Protein AF-A0A8J7G569-F1 (afdb_monomer)

Organism: NCBI:txid2785297

Nearest PDB structures (foldseek):
  4fzs-assembly1_A  TM=5.721E-01  e=5.286E+00  Homo sapiens

Radius of gyration: 31.36 Å; Cα contacts (8 Å, |Δi|>4): 67; chains: 1; bounding box: 58×22×100 Å

Mean predicted aligned error: 11.53 Å

Sequence (115 aa):
MMTLILFGVAFVLGLVVLTNVLPLLALAFTAFVALMSLKAFMKTDSTIAKLWWGSIVFVAVVITVSNIPAFIGLLAVIGLYMLYRNGKREEPAQQVVEADPFENFEKEWDKLMKN

Secondary structure (DSSP, 8-state):
-HHHHHHHHHHHHHHHHHHHHHHHHHHHHHHHHHHHHHHHHHH---HHHHHHHHHHHHHHHHHHHHTGGGHHHHHHHHHHHHHHHHHTS-----------TTHHHHHHHHHHHT-

Solvent-accessible surface area (backbone atoms only — not comparable to full-atom values): 6248 Å² total; per-residue (Å²): 115,72,64,63,53,52,52,52,50,50,49,53,32,50,53,44,28,66,70,17,51,60,38,42,51,50,31,56,52,28,50,52,51,24,54,54,28,48,54,51,31,73,70,49,88,48,68,68,57,30,52,53,26,48,51,51,28,50,54,25,50,51,54,33,63,75,30,54,70,21,55,57,18,55,53,26,50,52,51,52,50,50,54,57,57,52,69,67,55,66,66,78,69,74,74,73,68,75,70,58,89,52,57,68,54,53,57,53,50,52,60,63,74,74,111

Structure (mmCIF, N/CA/C/O backbone):
data_AF-A0A8J7G569-F1
#
_entry.id   AF-A0A8J7G569-F1
#
loop_
_atom_site.group_PDB
_atom_site.id
_atom_site.type_symbol
_atom_site.label_atom_id
_atom_site.label_alt_id
_atom_site.label_comp_id
_atom_site.label_asym_id
_atom_site.label_entity_id
_atom_site.label_seq_id
_atom_site.pdbx_PDB_ins_code
_atom_site.Cartn_x
_atom_site.Cartn_y
_atom_site.Cartn_z
_atom_site.occupancy
_atom_site.B_iso_or_equiv
_atom_site.auth_seq_id
_atom_site.auth_comp_id
_atom_site.auth_asym_id
_atom_site.auth_atom_id
_atom_site.pdbx_PDB_model_num
ATOM 1 N N . MET A 1 1 ? -26.181 11.307 21.684 1.00 62.59 1 MET A N 1
ATOM 2 C CA . MET A 1 1 ? -25.307 12.135 20.816 1.00 62.59 1 MET A CA 1
ATOM 3 C C . MET A 1 1 ? -23.996 11.425 20.463 1.00 62.59 1 MET A C 1
ATOM 5 O O . MET A 1 1 ? -23.678 11.350 19.286 1.00 62.59 1 MET A O 1
ATOM 9 N N . MET A 1 2 ? -23.280 10.835 21.433 1.00 71.38 2 MET A N 1
ATOM 10 C CA . MET A 1 2 ? -21.990 10.148 21.212 1.00 71.38 2 MET A CA 1
ATOM 11 C C . MET A 1 2 ? -22.055 8.933 20.260 1.00 71.38 2 MET A C 1
ATOM 13 O O . MET A 1 2 ? -21.158 8.740 19.448 1.00 71.38 2 MET A O 1
ATOM 17 N N . THR A 1 3 ? -23.146 8.165 20.275 1.00 78.56 3 THR A N 1
ATOM 18 C CA . THR A 1 3 ? -23.342 7.002 19.389 1.00 78.56 3 THR A CA 1
ATOM 19 C C . THR A 1 3 ? -23.480 7.374 17.911 1.00 78.56 3 THR A C 1
ATOM 21 O O . THR A 1 3 ? -22.848 6.747 17.068 1.00 78.56 3 THR A O 1
ATOM 24 N N . LEU A 1 4 ? -24.235 8.428 17.579 1.00 85.75 4 LEU A N 1
ATOM 25 C CA . LEU A 1 4 ? -24.397 8.892 16.191 1.00 85.75 4 LEU A CA 1
ATOM 26 C C . LEU A 1 4 ? -23.070 9.368 15.580 1.00 85.75 4 LEU A C 1
ATOM 28 O O . LEU A 1 4 ? -22.804 9.112 14.408 1.00 85.75 4 LEU A O 1
ATOM 32 N N . ILE A 1 5 ? -22.217 10.007 16.386 1.00 88.69 5 ILE A N 1
ATOM 33 C CA . ILE A 1 5 ? -20.886 10.456 15.958 1.00 88.69 5 ILE A CA 1
ATOM 34 C C . ILE A 1 5 ? -19.989 9.249 15.651 1.00 88.69 5 ILE A C 1
ATOM 36 O O . ILE A 1 5 ? -19.339 9.224 14.609 1.00 88.69 5 ILE A O 1
ATOM 40 N N . LEU A 1 6 ? -19.993 8.220 16.507 1.00 88.31 6 LEU A N 1
ATOM 41 C CA . LEU A 1 6 ? -19.212 6.997 16.285 1.00 88.31 6 LEU A CA 1
ATOM 42 C C . LEU A 1 6 ? -19.652 6.247 15.021 1.00 88.31 6 LEU A C 1
ATOM 44 O O . LEU A 1 6 ? -18.800 5.815 14.247 1.00 88.31 6 LEU A O 1
ATOM 48 N N . PHE A 1 7 ? -20.961 6.148 14.772 1.00 89.94 7 PHE A N 1
ATOM 49 C CA . PHE A 1 7 ? -21.479 5.571 13.528 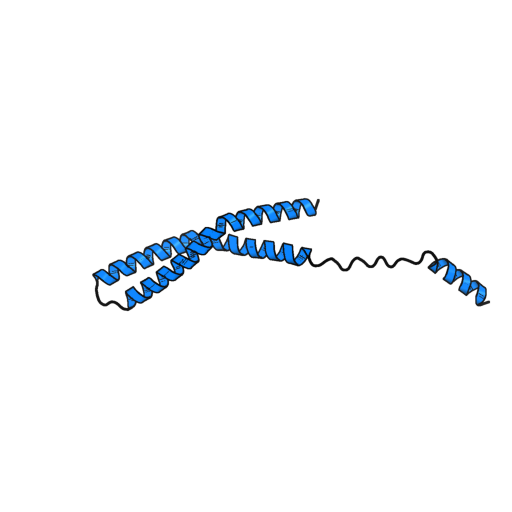1.00 89.94 7 PHE A CA 1
ATOM 50 C C . PHE A 1 7 ? -21.056 6.380 12.295 1.00 89.94 7 PHE A C 1
ATOM 52 O O . PHE A 1 7 ? -20.631 5.792 11.302 1.00 89.94 7 PHE A O 1
ATOM 59 N N . GLY A 1 8 ? -21.106 7.714 12.364 1.00 94.00 8 GLY A N 1
ATOM 60 C CA . GLY A 1 8 ? -20.645 8.584 11.278 1.00 94.00 8 GLY A CA 1
ATOM 61 C C . GLY A 1 8 ? -19.153 8.417 10.975 1.00 94.00 8 GLY A C 1
ATOM 62 O O . GLY A 1 8 ? -18.770 8.257 9.816 1.00 94.00 8 GLY A O 1
ATOM 63 N N . VAL A 1 9 ? -18.308 8.375 12.009 1.00 93.31 9 VAL A N 1
ATOM 64 C CA . VAL A 1 9 ? -16.863 8.135 11.859 1.00 93.31 9 VAL A CA 1
ATOM 65 C C . VAL A 1 9 ? -16.600 6.754 11.256 1.00 93.31 9 VAL A C 1
ATOM 67 O O . VAL A 1 9 ? -15.829 6.644 10.305 1.00 93.31 9 VAL A O 1
ATOM 70 N N . ALA A 1 10 ? -17.265 5.707 11.752 1.00 93.06 10 ALA A N 1
ATOM 71 C CA . ALA A 1 10 ? -17.120 4.354 11.219 1.00 93.06 10 ALA A CA 1
ATOM 72 C C . ALA A 1 10 ? -17.521 4.267 9.738 1.00 93.06 10 ALA A C 1
ATOM 74 O O . ALA A 1 10 ? -16.838 3.607 8.956 1.00 93.06 10 ALA A O 1
ATOM 75 N N . PHE A 1 11 ? -18.586 4.966 9.337 1.00 95.25 11 PHE A N 1
ATOM 76 C CA . PHE A 1 11 ? -19.027 5.018 7.945 1.00 95.25 11 PHE A CA 1
ATOM 77 C C . PHE A 1 11 ? -17.970 5.654 7.034 1.00 95.25 11 PHE A C 1
ATOM 79 O O . PHE A 1 11 ? -17.594 5.063 6.021 1.00 95.25 11 PHE A O 1
ATOM 86 N N . VAL A 1 12 ? -17.432 6.817 7.419 1.00 96.50 12 VAL A N 1
ATOM 87 C CA . VAL A 1 12 ? -16.374 7.495 6.653 1.00 96.50 12 VAL A CA 1
ATOM 88 C C . VAL A 1 12 ? -15.121 6.626 6.567 1.00 96.50 12 VAL A C 1
ATOM 90 O O . VAL A 1 12 ? -14.581 6.448 5.477 1.00 96.50 12 VAL A O 1
ATOM 93 N N . LEU A 1 13 ? -14.686 6.027 7.679 1.00 95.62 13 LEU A N 1
ATOM 94 C CA . LEU A 1 13 ? -13.551 5.102 7.674 1.00 95.62 13 LEU A CA 1
ATOM 95 C C . LEU A 1 13 ? -13.805 3.904 6.749 1.00 95.62 13 LEU A C 1
ATOM 97 O O . LEU A 1 13 ? -12.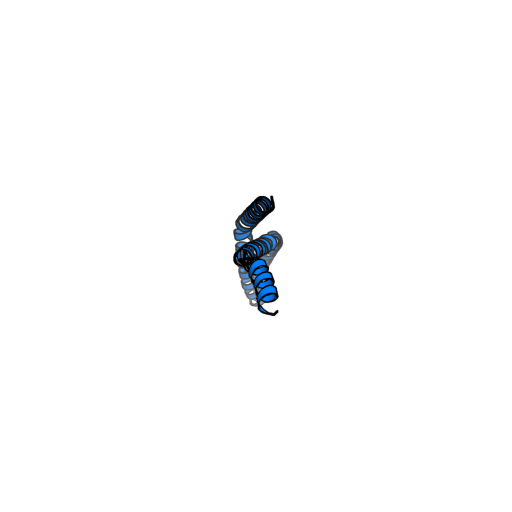912 3.525 5.999 1.00 95.62 13 LEU A O 1
ATOM 101 N N . GLY A 1 14 ? -15.019 3.351 6.741 1.00 94.25 14 GLY A N 1
ATOM 102 C CA . GLY A 1 14 ? -15.414 2.284 5.820 1.00 94.25 14 GLY A CA 1
ATOM 103 C C . GLY A 1 14 ? -15.260 2.681 4.350 1.00 94.25 14 GLY A C 1
ATOM 104 O O . GLY A 1 14 ? -14.662 1.938 3.573 1.00 94.25 14 GLY A O 1
ATOM 105 N N . LEU A 1 15 ? -15.714 3.878 3.969 1.00 96.38 15 LEU A N 1
ATOM 106 C CA . LEU A 1 15 ? -15.535 4.404 2.609 1.00 96.38 15 LEU A CA 1
ATOM 107 C C . LEU A 1 15 ? -14.057 4.614 2.252 1.00 96.38 15 LEU A C 1
ATOM 109 O O . LEU A 1 15 ? -13.625 4.294 1.141 1.00 96.38 15 LEU A O 1
ATOM 113 N N . VAL A 1 16 ? -13.262 5.118 3.198 1.00 95.81 16 VAL A N 1
ATOM 114 C CA . VAL A 1 16 ? -11.816 5.291 3.014 1.00 95.81 16 VAL A CA 1
ATOM 115 C C . VAL A 1 16 ? -11.141 3.939 2.795 1.00 95.81 16 VAL A C 1
ATOM 117 O O . VAL A 1 16 ? -10.328 3.816 1.882 1.00 95.81 16 VAL A O 1
ATOM 120 N N . VAL A 1 17 ? -11.503 2.904 3.556 1.00 95.19 17 VAL A N 1
ATOM 121 C CA . VAL A 1 17 ? -10.979 1.550 3.335 1.00 95.19 17 VAL A CA 1
ATOM 122 C C . VAL A 1 17 ? -11.340 1.063 1.936 1.00 95.19 17 VAL A C 1
ATOM 124 O O . VAL A 1 17 ? -10.436 0.710 1.185 1.00 95.19 17 VAL A O 1
ATOM 127 N N . LEU A 1 18 ? -12.621 1.106 1.552 1.00 94.50 18 LEU A N 1
ATOM 128 C CA . LEU A 1 18 ? -13.099 0.601 0.257 1.00 94.50 18 LEU A CA 1
ATOM 129 C C . LEU A 1 18 ? -12.380 1.240 -0.936 1.00 94.50 18 LEU A C 1
ATOM 131 O O . LEU A 1 18 ? -11.993 0.542 -1.871 1.00 94.50 18 LEU A O 1
ATOM 135 N N . THR A 1 19 ? -12.161 2.552 -0.890 1.00 93.44 19 THR A N 1
ATOM 136 C CA . THR A 1 19 ? -11.483 3.281 -1.972 1.00 93.44 19 THR A CA 1
ATOM 137 C C . THR A 1 19 ? -9.976 3.019 -2.021 1.00 93.44 19 THR A C 1
ATOM 139 O O . THR A 1 19 ? -9.382 3.112 -3.093 1.00 93.44 19 THR A O 1
ATOM 142 N N . ASN A 1 20 ? -9.354 2.639 -0.899 1.00 95.38 20 ASN A N 1
ATOM 143 C CA . ASN A 1 20 ? -7.907 2.428 -0.800 1.00 95.38 20 ASN A CA 1
ATOM 144 C C . ASN A 1 20 ? -7.468 0.953 -0.869 1.00 95.38 20 ASN A C 1
ATOM 146 O O . ASN A 1 20 ? -6.268 0.699 -0.973 1.00 95.38 20 ASN A O 1
ATOM 150 N N . VAL A 1 21 ? -8.388 -0.025 -0.885 1.00 93.31 21 VAL A N 1
ATOM 151 C CA . VAL A 1 21 ? -8.029 -1.451 -1.052 1.00 93.31 21 VAL A CA 1
ATOM 152 C C . VAL A 1 21 ? -7.303 -1.691 -2.378 1.00 93.31 21 VAL A C 1
ATOM 154 O O . VAL A 1 21 ? -6.244 -2.316 -2.402 1.00 93.31 21 VAL A O 1
ATOM 157 N N . LEU A 1 22 ? -7.850 -1.182 -3.485 1.00 92.06 22 LEU A N 1
ATOM 158 C CA . LEU A 1 22 ? -7.252 -1.357 -4.812 1.00 92.06 22 LEU A CA 1
ATOM 159 C C . LEU A 1 22 ? -5.878 -0.667 -4.914 1.00 92.06 22 LEU A C 1
ATOM 161 O O . LEU A 1 22 ? -4.932 -1.337 -5.324 1.00 92.06 22 LEU A O 1
ATOM 165 N N . PRO A 1 23 ? -5.718 0.607 -4.500 1.00 94.19 23 PRO A N 1
ATOM 166 C CA . PRO A 1 23 ? -4.411 1.258 -4.406 1.00 94.19 23 PRO A CA 1
ATOM 167 C C . PRO A 1 23 ? -3.373 0.497 -3.568 1.00 94.19 23 PRO A C 1
ATOM 169 O O . PRO A 1 23 ? -2.223 0.394 -3.986 1.00 94.19 23 PRO A O 1
ATOM 172 N N . LEU A 1 24 ? -3.756 -0.088 -2.424 1.00 95.12 24 LEU A N 1
ATOM 173 C CA . LEU A 1 24 ? -2.843 -0.903 -1.606 1.00 95.12 24 LEU A CA 1
ATOM 174 C C . LEU A 1 24 ? -2.376 -2.162 -2.347 1.00 95.12 24 LEU A C 1
ATOM 176 O O . LEU A 1 24 ? -1.191 -2.497 -2.315 1.00 95.12 24 LEU A O 1
ATOM 180 N N . LEU A 1 25 ? -3.291 -2.846 -3.038 1.00 93.12 25 LEU A N 1
ATOM 181 C CA . LEU A 1 25 ? -2.957 -4.015 -3.851 1.00 93.12 25 LEU A CA 1
ATOM 182 C C . LEU A 1 25 ? -2.070 -3.640 -5.041 1.00 93.12 25 LEU A C 1
ATOM 184 O O . LEU A 1 25 ? -1.090 -4.333 -5.314 1.00 93.12 25 LEU A O 1
ATOM 188 N N . ALA A 1 26 ? -2.379 -2.531 -5.715 1.00 92.75 26 ALA A N 1
ATOM 189 C CA . ALA A 1 26 ? -1.569 -2.003 -6.803 1.00 92.75 26 ALA A CA 1
ATOM 190 C C . ALA A 1 26 ? -0.152 -1.680 -6.321 1.00 92.75 26 ALA A C 1
ATOM 192 O O . ALA A 1 26 ? 0.801 -2.113 -6.957 1.00 92.75 26 ALA A O 1
ATOM 193 N N . LEU A 1 27 ? -0.010 -1.013 -5.171 1.00 94.31 27 LEU A N 1
ATOM 194 C CA . LEU A 1 27 ? 1.282 -0.682 -4.567 1.00 94.31 27 LEU A CA 1
ATOM 195 C C . LEU A 1 27 ? 2.097 -1.944 -4.248 1.00 94.31 27 LEU A C 1
ATOM 197 O O . LEU A 1 27 ? 3.272 -2.027 -4.604 1.00 94.31 27 LEU A O 1
ATOM 201 N N . ALA A 1 28 ? 1.482 -2.953 -3.622 1.00 94.50 28 ALA A N 1
ATOM 202 C CA . ALA A 1 28 ? 2.154 -4.218 -3.318 1.00 94.50 28 ALA A CA 1
ATOM 203 C C . ALA A 1 28 ? 2.608 -4.947 -4.594 1.00 94.50 28 ALA A C 1
ATOM 205 O O . ALA A 1 28 ? 3.740 -5.433 -4.680 1.00 94.50 28 ALA A O 1
ATOM 206 N N . PHE A 1 29 ? 1.743 -4.984 -5.607 1.00 95.75 29 PHE A N 1
ATOM 207 C CA . PHE A 1 29 ? 2.044 -5.608 -6.888 1.00 95.75 29 PHE A CA 1
ATOM 208 C C . PHE A 1 29 ? 3.145 -4.859 -7.652 1.00 95.75 29 PHE A C 1
ATOM 210 O O . PHE A 1 29 ? 4.090 -5.481 -8.138 1.00 95.75 29 PHE A O 1
ATOM 217 N N . THR A 1 30 ? 3.086 -3.528 -7.728 1.00 95.62 30 THR A N 1
ATOM 218 C CA . THR A 1 30 ? 4.098 -2.729 -8.431 1.00 95.62 30 THR A CA 1
ATOM 219 C C . THR A 1 30 ? 5.441 -2.770 -7.727 1.00 95.62 30 THR A C 1
ATOM 221 O O . THR A 1 30 ? 6.463 -2.852 -8.404 1.00 95.62 30 THR A O 1
ATOM 224 N N . ALA A 1 31 ? 5.464 -2.799 -6.392 1.00 95.12 31 ALA A N 1
ATOM 225 C CA . ALA A 1 31 ? 6.691 -3.016 -5.636 1.00 95.12 31 ALA A CA 1
ATOM 226 C C . ALA A 1 31 ? 7.317 -4.379 -5.976 1.00 95.12 31 ALA A C 1
ATOM 228 O O . ALA A 1 31 ? 8.517 -4.462 -6.240 1.00 95.12 31 ALA A O 1
ATOM 229 N N . PHE A 1 32 ? 6.510 -5.441 -6.053 1.00 96.62 32 PHE A N 1
ATOM 230 C CA . PHE A 1 32 ? 6.987 -6.762 -6.461 1.00 96.62 32 PHE A CA 1
ATOM 231 C C . PHE A 1 32 ? 7.577 -6.755 -7.882 1.00 96.62 32 PHE A C 1
ATOM 233 O O . PHE A 1 32 ? 8.699 -7.228 -8.091 1.00 96.62 32 PHE A O 1
ATOM 240 N N . VAL A 1 33 ? 6.869 -6.164 -8.851 1.00 97.25 33 VAL A N 1
ATOM 241 C CA . VAL A 1 33 ? 7.338 -6.037 -10.242 1.00 97.25 33 VAL A CA 1
ATOM 242 C C . VAL A 1 33 ? 8.622 -5.208 -10.330 1.00 97.25 33 VAL A C 1
ATOM 244 O O . VAL A 1 33 ? 9.549 -5.603 -11.042 1.00 97.25 33 VAL A O 1
ATOM 247 N N . ALA A 1 34 ? 8.713 -4.099 -9.591 1.00 96.56 34 ALA A N 1
ATOM 248 C CA . ALA A 1 34 ? 9.907 -3.261 -9.539 1.00 96.56 34 ALA A CA 1
ATOM 249 C C . ALA A 1 34 ? 11.117 -4.058 -9.039 1.00 96.56 34 ALA A C 1
ATOM 251 O O . ALA A 1 34 ? 12.166 -4.034 -9.677 1.00 96.56 34 ALA A O 1
ATOM 252 N N . LEU A 1 35 ? 10.968 -4.820 -7.949 1.00 96.75 35 LEU A N 1
ATOM 253 C CA . LEU A 1 35 ? 12.048 -5.636 -7.386 1.00 96.75 35 LEU A CA 1
ATOM 254 C C . LEU A 1 35 ? 12.509 -6.735 -8.352 1.00 96.75 35 LEU A C 1
ATOM 256 O O . LEU A 1 35 ? 13.710 -6.954 -8.510 1.00 96.75 35 LEU A O 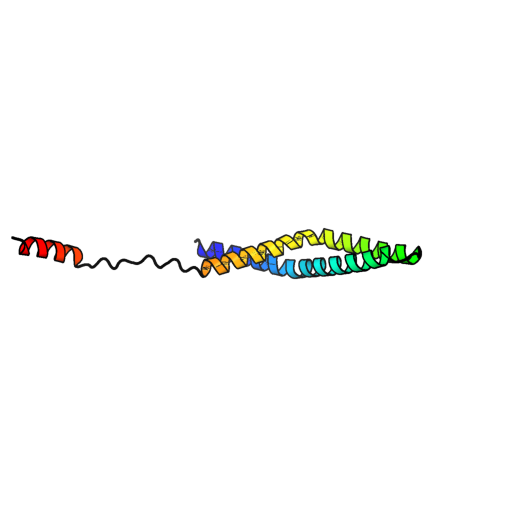1
ATOM 260 N N . MET A 1 36 ? 11.574 -7.417 -9.017 1.00 97.44 36 MET A N 1
ATOM 261 C CA . MET A 1 36 ? 11.890 -8.443 -10.018 1.00 97.44 36 MET A CA 1
ATOM 262 C C . MET A 1 36 ? 12.625 -7.849 -11.226 1.00 97.44 36 MET A C 1
ATOM 264 O O . MET A 1 36 ? 13.652 -8.377 -11.656 1.00 97.44 36 MET A O 1
ATOM 268 N N . SER A 1 37 ? 12.138 -6.717 -11.730 1.00 96.94 37 SER A N 1
ATOM 269 C CA . SER A 1 37 ? 12.721 -6.021 -12.882 1.00 96.94 37 SER A CA 1
ATOM 270 C C . SER A 1 37 ? 14.087 -5.429 -12.552 1.00 96.94 37 SER A C 1
ATOM 272 O O . SER A 1 37 ? 15.002 -5.501 -13.365 1.00 96.94 37 SER A O 1
ATOM 274 N N . LEU A 1 38 ? 14.268 -4.920 -11.332 1.00 97.19 38 LEU A N 1
ATOM 275 C CA . LEU A 1 38 ? 15.549 -4.413 -10.852 1.00 97.19 38 LEU A CA 1
ATOM 276 C C . LEU A 1 38 ? 16.593 -5.532 -10.756 1.00 97.19 38 LEU A C 1
ATOM 278 O O . LEU A 1 38 ? 17.728 -5.353 -11.194 1.00 97.19 38 LEU A O 1
ATOM 282 N N . LYS A 1 39 ? 16.204 -6.716 -10.261 1.00 97.31 39 LYS A N 1
ATOM 283 C CA . LYS A 1 39 ? 17.079 -7.900 -10.275 1.00 97.31 39 LYS A CA 1
ATOM 284 C C . LYS A 1 39 ? 17.485 -8.281 -11.701 1.00 97.31 39 LYS A C 1
ATOM 286 O O . LYS A 1 39 ? 18.652 -8.581 -11.941 1.00 97.31 39 LYS A O 1
ATOM 291 N N . ALA A 1 40 ? 16.547 -8.254 -12.647 1.00 96.31 40 ALA A N 1
ATOM 292 C CA . ALA A 1 40 ? 16.828 -8.558 -14.050 1.00 96.31 40 ALA A CA 1
ATOM 293 C C . ALA A 1 40 ? 17.738 -7.503 -14.710 1.00 96.31 40 ALA A C 1
ATOM 295 O O . ALA A 1 40 ? 18.671 -7.865 -15.428 1.00 96.31 40 ALA A O 1
ATOM 296 N N . PHE A 1 41 ? 17.527 -6.220 -14.402 1.00 96.69 41 PHE A N 1
ATOM 297 C CA . PHE A 1 41 ? 18.371 -5.109 -14.841 1.00 96.69 41 PHE A CA 1
ATOM 298 C C . PHE A 1 41 ? 19.825 -5.271 -14.379 1.00 96.69 41 PHE A C 1
ATOM 300 O O . PHE A 1 41 ? 20.747 -5.073 -15.165 1.00 96.69 41 PHE A O 1
ATOM 307 N N . MET A 1 42 ? 20.033 -5.667 -13.118 1.00 96.25 42 MET A N 1
ATOM 308 C CA . MET A 1 42 ? 21.372 -5.876 -12.554 1.00 96.25 42 MET A CA 1
ATOM 309 C C . MET A 1 42 ? 22.087 -7.107 -13.125 1.00 96.25 42 MET A C 1
ATOM 311 O O . MET A 1 42 ? 23.312 -7.131 -13.154 1.00 96.25 42 MET A O 1
ATOM 315 N N . LYS A 1 43 ? 21.345 -8.131 -13.565 1.00 96.81 43 LYS A N 1
ATOM 316 C CA . LYS A 1 43 ? 21.916 -9.406 -14.028 1.00 96.81 43 LYS A CA 1
ATOM 317 C C . LYS A 1 43 ? 22.306 -9.411 -15.511 1.00 96.81 43 LYS A C 1
ATOM 319 O O . LYS A 1 43 ? 23.058 -10.282 -15.932 1.00 96.81 43 LYS A O 1
ATOM 324 N N . THR A 1 44 ? 21.749 -8.517 -16.325 1.00 95.31 44 THR A N 1
ATOM 325 C CA . THR A 1 44 ? 21.963 -8.538 -17.777 1.00 95.31 44 THR A CA 1
ATOM 326 C C . THR A 1 44 ? 23.135 -7.654 -18.199 1.00 95.31 44 THR A C 1
ATOM 328 O O . THR A 1 44 ? 23.262 -6.529 -17.727 1.00 95.31 44 THR A O 1
ATOM 331 N N . ASP A 1 45 ? 23.949 -8.128 -19.144 1.00 94.88 45 ASP A N 1
ATOM 332 C CA . ASP A 1 45 ? 25.021 -7.334 -19.766 1.00 94.88 45 ASP A CA 1
ATOM 333 C C . ASP A 1 45 ? 24.563 -6.612 -21.044 1.00 94.88 45 ASP A C 1
ATOM 335 O O . ASP A 1 45 ? 25.234 -5.702 -21.525 1.00 94.88 45 ASP A O 1
ATOM 339 N N . SER A 1 46 ? 23.393 -6.972 -21.586 1.00 97.19 46 SER A N 1
ATOM 340 C CA . SER A 1 46 ? 22.874 -6.392 -22.828 1.00 97.19 46 SER A CA 1
ATOM 341 C C . SER A 1 46 ? 22.306 -4.991 -22.613 1.00 97.19 46 SER A C 1
ATOM 343 O O . SER A 1 46 ? 21.389 -4.796 -21.816 1.00 97.19 46 SER A O 1
ATOM 345 N N . THR A 1 47 ? 22.782 -4.019 -23.396 1.00 96.81 47 THR A N 1
ATOM 346 C CA . THR A 1 47 ? 22.304 -2.626 -23.369 1.00 96.81 47 THR A CA 1
ATOM 347 C C . THR A 1 47 ? 20.803 -2.513 -23.641 1.00 96.81 47 THR A C 1
ATOM 349 O O . THR A 1 47 ? 20.107 -1.767 -22.957 1.00 96.81 47 THR A O 1
ATOM 352 N N . ILE A 1 48 ? 20.279 -3.286 -24.600 1.00 97.25 48 ILE A N 1
ATOM 353 C CA . ILE A 1 48 ? 18.848 -3.276 -24.948 1.00 97.25 48 ILE A CA 1
ATOM 354 C C . ILE A 1 48 ? 18.022 -3.853 -23.795 1.00 97.25 48 ILE A C 1
ATOM 356 O O . ILE A 1 48 ? 17.002 -3.284 -23.416 1.00 97.25 48 ILE A O 1
ATOM 360 N N . ALA A 1 49 ? 18.479 -4.956 -23.196 1.00 96.50 49 ALA A N 1
ATOM 361 C CA . ALA A 1 49 ? 17.798 -5.556 -22.053 1.00 96.50 49 ALA A CA 1
ATOM 362 C C . ALA A 1 49 ? 17.822 -4.626 -20.830 1.00 96.50 49 ALA A C 1
ATOM 364 O O . ALA A 1 49 ? 16.803 -4.482 -20.158 1.00 96.50 49 ALA A O 1
ATOM 365 N N . LYS A 1 50 ? 18.947 -3.943 -20.572 1.00 96.62 50 LYS A N 1
ATOM 366 C CA . LYS A 1 50 ? 19.025 -2.905 -19.534 1.00 96.62 50 LYS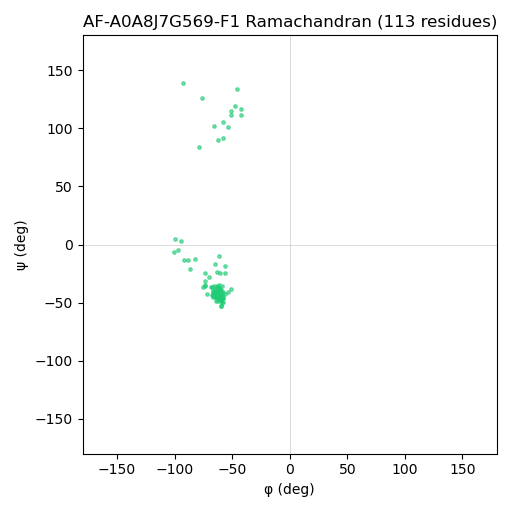 A CA 1
ATOM 367 C C . LYS A 1 50 ? 18.014 -1.794 -19.788 1.00 96.62 50 LYS A C 1
ATOM 369 O O . LYS A 1 50 ? 17.309 -1.417 -18.860 1.00 96.62 50 LYS A O 1
ATOM 374 N N . LEU A 1 51 ? 17.899 -1.301 -21.021 1.00 97.69 51 LEU A N 1
ATOM 375 C CA . LEU A 1 51 ? 16.927 -0.256 -21.345 1.00 97.69 51 LEU A CA 1
ATOM 376 C C . LEU A 1 51 ? 15.490 -0.713 -21.043 1.00 97.69 51 LEU A C 1
ATOM 378 O O . LEU A 1 51 ? 14.770 -0.011 -20.339 1.00 97.69 51 LEU A O 1
ATOM 382 N N . TRP A 1 52 ? 15.107 -1.919 -21.474 1.00 97.69 52 TRP A N 1
ATOM 383 C CA . TRP A 1 52 ? 13.782 -2.488 -21.200 1.00 97.69 52 TRP A CA 1
ATOM 384 C C . TRP A 1 52 ? 13.482 -2.634 -19.705 1.00 97.69 52 TRP A C 1
ATOM 386 O O . TRP A 1 52 ? 12.464 -2.129 -19.227 1.00 97.69 52 TRP A O 1
ATOM 396 N N . TRP A 1 53 ? 14.363 -3.294 -18.947 1.00 97.88 53 TRP A N 1
ATOM 397 C CA . TRP A 1 53 ? 14.151 -3.485 -17.509 1.00 97.88 53 TRP A CA 1
ATOM 398 C C . TRP A 1 53 ? 14.193 -2.160 -16.742 1.00 97.88 53 TRP A C 1
ATOM 400 O O . TRP A 1 53 ? 13.405 -1.966 -15.818 1.00 97.88 53 TRP A O 1
ATOM 410 N N . GLY A 1 54 ? 15.054 -1.226 -17.156 1.00 97.62 54 GLY A N 1
ATOM 411 C CA . GLY A 1 54 ? 15.136 0.119 -16.592 1.00 97.62 54 GLY A CA 1
ATOM 412 C C . GLY A 1 54 ? 13.838 0.908 -16.775 1.00 97.62 54 GLY A C 1
ATOM 413 O O . GLY A 1 54 ? 13.357 1.515 -15.819 1.00 97.62 54 GLY A O 1
ATOM 414 N N . SER A 1 55 ? 13.214 0.839 -17.956 1.00 97.94 55 SER A N 1
ATOM 415 C CA . SER A 1 55 ? 11.905 1.456 -18.201 1.00 97.94 55 SER A CA 1
ATOM 416 C C . SER A 1 55 ? 10.803 0.857 -17.324 1.00 97.94 55 SER A C 1
ATOM 418 O O . SER A 1 55 ? 9.993 1.604 -16.778 1.00 97.94 55 SER A O 1
ATOM 420 N N . ILE A 1 56 ? 10.788 -0.468 -17.130 1.00 98.12 56 ILE A N 1
ATOM 421 C CA . ILE A 1 56 ? 9.805 -1.125 -16.251 1.00 98.12 56 ILE A CA 1
ATOM 422 C C . ILE A 1 56 ? 9.987 -0.669 -14.799 1.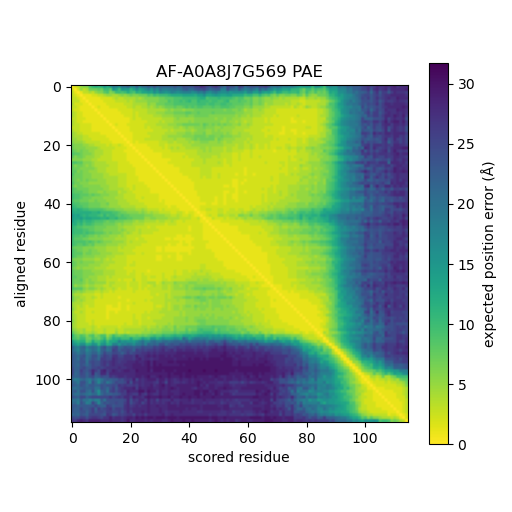00 98.12 56 ILE A C 1
ATOM 424 O O . ILE A 1 56 ? 9.005 -0.320 -14.145 1.00 98.12 56 ILE A O 1
ATOM 428 N N . VAL A 1 57 ? 11.229 -0.620 -14.302 1.00 97.94 57 VAL A N 1
ATOM 429 C CA . VAL A 1 57 ? 11.528 -0.105 -12.954 1.00 97.94 57 VAL A CA 1
ATOM 430 C C . VAL A 1 57 ? 11.051 1.339 -12.813 1.00 97.94 57 VAL A C 1
ATOM 432 O O . VAL A 1 57 ? 10.387 1.660 -11.832 1.00 97.94 57 VAL A O 1
ATOM 435 N N . PHE A 1 58 ? 11.330 2.197 -13.796 1.00 97.56 58 PHE A N 1
ATOM 436 C CA . PHE A 1 58 ? 10.917 3.598 -13.766 1.00 97.56 58 PHE A CA 1
ATOM 437 C C . PHE A 1 58 ? 9.392 3.751 -13.662 1.00 97.56 58 PHE A C 1
ATOM 439 O O . PHE A 1 58 ? 8.900 4.428 -12.760 1.00 97.56 58 PHE A O 1
ATOM 446 N N . VAL A 1 59 ? 8.635 3.069 -14.528 1.00 97.69 59 VAL A N 1
ATOM 447 C CA . VAL A 1 59 ? 7.163 3.105 -14.501 1.00 97.69 59 VAL A CA 1
ATOM 448 C C . VAL A 1 59 ? 6.625 2.547 -13.183 1.00 97.69 59 VAL A C 1
ATOM 450 O O . VAL A 1 59 ? 5.736 3.143 -12.578 1.00 97.69 59 VAL A O 1
ATOM 453 N N . ALA A 1 60 ? 7.186 1.439 -12.694 1.00 96.62 60 ALA A N 1
ATOM 454 C CA . ALA A 1 60 ? 6.764 0.842 -11.433 1.00 96.62 60 ALA A CA 1
ATOM 455 C C . ALA A 1 60 ? 7.016 1.771 -10.232 1.00 96.62 60 ALA A C 1
ATOM 457 O O . ALA A 1 60 ? 6.170 1.854 -9.340 1.00 96.62 60 ALA A O 1
ATOM 458 N N . VAL A 1 61 ? 8.131 2.511 -10.220 1.00 95.50 61 VAL A N 1
ATOM 459 C CA . VAL A 1 61 ? 8.419 3.529 -9.197 1.00 95.50 61 VAL A CA 1
ATOM 460 C C . VAL A 1 61 ? 7.399 4.662 -9.258 1.00 95.50 61 VAL A C 1
ATOM 462 O O . VAL A 1 61 ? 6.849 5.018 -8.219 1.00 95.50 61 VAL A O 1
ATOM 465 N N . VAL A 1 62 ? 7.087 5.183 -10.449 1.00 96.62 62 VAL A N 1
ATOM 466 C CA . VAL A 1 62 ? 6.074 6.240 -10.613 1.00 96.62 62 VAL A CA 1
ATOM 467 C C . VAL A 1 62 ? 4.721 5.780 -10.072 1.00 96.62 62 VAL A C 1
ATOM 469 O O . VAL A 1 62 ? 4.141 6.466 -9.235 1.00 96.62 62 VAL A O 1
ATOM 472 N N . ILE A 1 63 ? 4.255 4.589 -10.466 1.00 95.19 63 ILE A N 1
ATOM 473 C CA . ILE A 1 63 ? 2.987 4.035 -9.970 1.00 95.19 63 ILE A CA 1
ATOM 474 C C . ILE A 1 63 ? 3.022 3.882 -8.445 1.00 95.19 63 ILE A C 1
ATOM 476 O O . ILE A 1 63 ? 2.073 4.269 -7.767 1.00 95.19 63 ILE A O 1
ATOM 480 N N . THR A 1 64 ? 4.115 3.356 -7.892 1.00 93.75 64 THR A N 1
ATOM 481 C CA . THR A 1 64 ? 4.265 3.170 -6.441 1.00 93.75 64 THR A CA 1
ATOM 482 C C . THR A 1 64 ? 4.164 4.505 -5.702 1.00 93.75 64 THR A C 1
ATOM 484 O O . THR A 1 64 ? 3.397 4.616 -4.748 1.00 93.75 64 THR A O 1
ATOM 487 N N . VAL A 1 65 ? 4.872 5.538 -6.172 1.00 93.44 65 VAL A N 1
ATOM 488 C CA . VAL A 1 65 ? 4.846 6.883 -5.577 1.00 93.44 65 VAL A CA 1
ATOM 489 C C . VAL A 1 65 ? 3.447 7.498 -5.659 1.00 93.44 65 VAL A C 1
ATOM 491 O O . VAL A 1 65 ? 2.957 8.035 -4.667 1.00 93.44 65 VAL A O 1
ATOM 494 N N . SER A 1 66 ? 2.760 7.361 -6.796 1.00 93.00 66 SER A N 1
ATOM 495 C CA . SER A 1 66 ? 1.389 7.859 -6.968 1.00 93.00 66 SER A CA 1
ATOM 496 C C . SER A 1 66 ? 0.373 7.185 -6.039 1.00 93.00 66 SER A C 1
ATOM 498 O O . SER A 1 66 ? -0.657 7.782 -5.739 1.00 93.00 66 SER A O 1
ATOM 500 N N . ASN A 1 67 ? 0.659 5.970 -5.561 1.00 94.31 67 ASN A N 1
ATOM 501 C CA . ASN A 1 67 ? -0.221 5.213 -4.670 1.00 94.31 67 ASN A CA 1
ATOM 502 C C . ASN A 1 67 ? 0.178 5.299 -3.186 1.00 94.31 67 ASN A C 1
ATOM 504 O O . ASN A 1 67 ? -0.481 4.677 -2.360 1.00 94.31 67 ASN A O 1
ATOM 508 N N . ILE A 1 68 ? 1.182 6.098 -2.797 1.00 91.69 68 ILE A N 1
ATOM 509 C CA . ILE A 1 68 ? 1.529 6.328 -1.376 1.00 91.69 68 ILE A CA 1
ATOM 510 C C . ILE A 1 68 ? 0.313 6.739 -0.513 1.00 91.69 68 ILE A C 1
ATOM 512 O O . ILE A 1 68 ? 0.205 6.244 0.611 1.00 91.69 68 ILE A O 1
ATOM 516 N N . PRO A 1 69 ? -0.656 7.556 -0.982 1.00 91.62 69 PRO A N 1
ATOM 517 C CA . PRO A 1 69 ? -1.848 7.871 -0.188 1.00 91.62 69 PRO A CA 1
ATOM 518 C C . PRO A 1 69 ? -2.658 6.645 0.266 1.00 91.62 69 PRO A C 1
ATOM 520 O O . PRO A 1 69 ? -3.394 6.741 1.244 1.00 91.62 69 PRO A O 1
ATOM 523 N N . ALA A 1 70 ? -2.475 5.476 -0.359 1.00 92.69 70 ALA A N 1
ATOM 524 C CA . ALA A 1 70 ? -3.109 4.218 0.031 1.00 92.69 70 ALA A CA 1
ATOM 525 C C . ALA A 1 70 ? -2.837 3.813 1.493 1.00 92.69 70 ALA A C 1
ATOM 527 O O . ALA A 1 70 ? -3.655 3.124 2.107 1.00 92.69 70 ALA A O 1
ATOM 528 N N . PHE A 1 71 ? -1.739 4.290 2.098 1.00 93.88 71 PHE A N 1
ATOM 529 C CA . PHE A 1 71 ? -1.471 4.102 3.529 1.00 93.88 71 PHE A CA 1
ATOM 530 C C . PHE A 1 71 ? -2.550 4.727 4.429 1.00 93.88 71 PHE A C 1
ATOM 532 O O . PHE A 1 71 ? -2.767 4.243 5.538 1.00 93.88 71 PHE A O 1
ATOM 539 N N . ILE A 1 72 ? -3.290 5.733 3.953 1.00 93.94 72 ILE A N 1
ATOM 540 C CA . ILE A 1 72 ? -4.455 6.286 4.661 1.00 93.94 72 ILE A CA 1
ATOM 541 C C . ILE A 1 72 ? -5.544 5.215 4.808 1.00 93.94 72 ILE A C 1
ATOM 543 O O . ILE A 1 72 ? -6.159 5.100 5.866 1.00 93.94 72 ILE A O 1
ATOM 547 N N . GLY A 1 73 ? -5.731 4.372 3.790 1.00 93.75 73 GLY A N 1
ATOM 548 C CA . GLY A 1 73 ? -6.602 3.200 3.872 1.00 93.75 73 GLY A CA 1
ATOM 549 C C . GLY A 1 73 ? -6.180 2.233 4.972 1.00 93.75 73 GLY A C 1
ATOM 550 O O . GLY A 1 73 ? -7.020 1.763 5.736 1.00 93.75 73 GLY A O 1
ATOM 551 N N . LEU A 1 74 ? -4.874 1.983 5.109 1.00 94.44 74 LEU A N 1
ATOM 552 C CA . LEU A 1 74 ? -4.341 1.130 6.173 1.00 94.44 74 LEU A CA 1
ATOM 553 C C . LEU A 1 74 ? -4.612 1.726 7.564 1.00 94.44 74 LEU A C 1
ATOM 555 O O . LEU A 1 74 ? -5.059 1.013 8.462 1.00 94.44 74 LEU A O 1
ATOM 559 N N . LEU A 1 75 ? -4.412 3.037 7.729 1.00 95.88 75 LEU A N 1
ATOM 560 C CA . LEU A 1 75 ? -4.768 3.745 8.963 1.00 95.88 75 LEU A CA 1
ATOM 561 C C . LEU A 1 75 ? -6.270 3.647 9.261 1.00 95.88 75 LEU A C 1
ATOM 563 O O . LEU A 1 75 ? -6.652 3.454 10.415 1.00 95.88 75 LEU A O 1
ATOM 567 N N . ALA A 1 76 ? -7.124 3.713 8.237 1.00 95.75 76 ALA A N 1
ATOM 568 C CA . ALA A 1 76 ? -8.566 3.567 8.404 1.00 95.75 76 ALA A CA 1
ATOM 569 C C . ALA A 1 76 ? -8.969 2.154 8.861 1.00 95.75 76 ALA A C 1
ATOM 571 O O . ALA A 1 76 ? -9.812 2.027 9.751 1.00 95.75 76 ALA A O 1
ATOM 572 N N . VAL A 1 77 ? -8.323 1.101 8.342 1.00 95.56 77 VAL A N 1
ATOM 573 C CA . VAL A 1 77 ? -8.504 -0.278 8.839 1.00 95.56 77 VAL A CA 1
ATOM 574 C C . VAL A 1 77 ? -8.126 -0.376 10.319 1.00 95.56 77 VAL A C 1
ATOM 576 O O . VAL A 1 77 ? -8.879 -0.947 11.108 1.00 95.56 77 VAL A O 1
ATOM 579 N N . ILE A 1 78 ? -6.991 0.211 10.715 1.00 95.69 78 ILE A N 1
ATOM 580 C CA . ILE A 1 78 ? -6.550 0.233 12.119 1.00 95.69 78 ILE A CA 1
ATOM 581 C C . ILE A 1 78 ? -7.581 0.961 12.994 1.00 95.69 78 ILE A C 1
ATOM 583 O O . ILE A 1 78 ? -7.951 0.451 14.053 1.00 95.69 78 ILE A O 1
ATOM 587 N N . GLY A 1 79 ? -8.087 2.111 12.541 1.00 94.38 79 GLY A N 1
ATOM 588 C CA . GLY A 1 79 ? -9.121 2.873 13.243 1.00 94.38 79 GLY A CA 1
ATOM 589 C C . GLY A 1 79 ? -10.411 2.074 13.450 1.00 94.38 79 GLY A C 1
ATOM 590 O O . GLY A 1 79 ? -10.922 2.006 14.569 1.00 94.38 79 GLY A O 1
ATOM 591 N N . LEU A 1 80 ? -10.901 1.396 12.406 1.00 94.06 80 LEU A N 1
ATOM 592 C CA . LEU A 1 80 ? -12.068 0.511 12.502 1.00 94.06 80 LEU A CA 1
ATOM 593 C C . LEU A 1 80 ? -11.828 -0.657 13.465 1.00 94.06 80 LEU A C 1
ATOM 595 O O . LEU A 1 80 ? -12.700 -0.975 14.275 1.00 94.06 80 LEU A O 1
ATOM 599 N N . TYR A 1 81 ? -10.643 -1.270 13.422 1.00 94.56 81 TYR A N 1
ATOM 600 C CA . TYR A 1 81 ? -10.285 -2.356 14.333 1.00 94.56 81 TYR A CA 1
ATOM 601 C C . TYR A 1 81 ? -10.271 -1.901 15.797 1.00 94.56 81 TYR A C 1
ATOM 603 O O . TYR A 1 81 ? -10.789 -2.606 16.663 1.00 94.56 81 TYR A O 1
ATOM 611 N N . MET A 1 82 ? -9.723 -0.717 16.086 1.00 92.38 82 MET A N 1
ATOM 612 C CA . MET A 1 82 ? -9.736 -0.146 17.435 1.00 92.38 82 MET A CA 1
ATOM 613 C C . MET A 1 82 ? -11.161 0.112 17.927 1.00 92.38 82 MET A C 1
ATOM 615 O O . MET A 1 82 ? -11.479 -0.250 19.059 1.00 92.38 82 MET A O 1
ATOM 619 N N . LEU A 1 83 ? -12.028 0.678 17.081 1.00 89.50 83 LEU A N 1
ATOM 620 C CA . LEU A 1 83 ? -13.426 0.931 17.432 1.00 89.50 83 LEU A CA 1
ATOM 621 C C . LEU A 1 83 ? -14.173 -0.376 17.740 1.00 89.50 83 LEU A C 1
ATOM 623 O O . LEU A 1 83 ? -14.842 -0.479 18.766 1.00 89.50 83 LEU A O 1
ATOM 627 N N . TYR A 1 84 ? -13.987 -1.401 16.904 1.00 87.50 84 TYR A N 1
ATOM 628 C CA . TYR A 1 84 ? -14.549 -2.736 17.118 1.00 87.50 84 TYR A CA 1
ATOM 629 C C . TYR A 1 84 ? -14.034 -3.391 18.405 1.00 87.50 84 TYR A C 1
ATOM 631 O O . TYR A 1 84 ? -14.808 -3.948 19.181 1.00 87.50 84 TYR A O 1
ATOM 639 N N . ARG A 1 85 ? -12.721 -3.321 18.652 1.00 87.38 85 ARG A N 1
ATOM 640 C CA . ARG A 1 85 ? -12.089 -3.919 19.834 1.00 87.38 85 ARG A CA 1
ATOM 641 C C . ARG A 1 85 ? -12.524 -3.233 21.126 1.00 87.38 85 ARG A C 1
ATOM 643 O O . ARG A 1 85 ? -12.750 -3.919 22.118 1.00 87.38 85 ARG A O 1
ATOM 650 N N . ASN A 1 86 ? -12.636 -1.908 21.120 1.00 79.75 86 ASN A N 1
ATOM 651 C CA . ASN A 1 86 ? -13.044 -1.143 22.293 1.00 79.75 86 ASN A CA 1
ATOM 652 C C . ASN A 1 86 ? -14.540 -1.302 22.578 1.00 79.75 86 ASN A C 1
ATOM 654 O O . ASN A 1 86 ? -14.899 -1.425 23.739 1.00 79.75 86 ASN A O 1
ATOM 658 N N . GLY A 1 87 ? -15.389 -1.414 21.551 1.00 70.12 87 GLY A N 1
ATOM 659 C CA . GLY A 1 87 ? -16.816 -1.711 21.731 1.00 70.12 87 GLY A CA 1
ATOM 660 C C . GLY A 1 87 ? -17.108 -3.096 22.327 1.00 70.12 87 GLY A C 1
ATOM 661 O O . GLY A 1 87 ? -18.204 -3.322 22.819 1.00 70.12 87 GLY A O 1
ATOM 662 N N . LYS A 1 88 ? -16.135 -4.020 22.306 1.00 62.75 88 LYS A N 1
ATOM 663 C CA . LYS A 1 88 ? -16.223 -5.334 22.969 1.00 62.75 88 LYS A CA 1
ATOM 664 C C . LYS A 1 88 ? -15.754 -5.347 24.417 1.00 62.75 88 LYS A C 1
ATOM 666 O O . LYS A 1 88 ? -15.961 -6.340 25.110 1.00 62.75 88 LYS A O 1
ATOM 671 N N . ARG A 1 89 ? -15.074 -4.293 24.868 1.00 60.47 89 ARG A N 1
ATOM 672 C CA . ARG A 1 89 ? -14.892 -4.074 26.297 1.00 60.47 89 ARG A CA 1
ATOM 673 C C . ARG A 1 89 ? -16.206 -3.486 26.772 1.00 60.47 89 ARG A C 1
ATOM 675 O O . ARG A 1 89 ? -16.357 -2.272 26.804 1.00 60.47 89 ARG A O 1
ATOM 682 N N . GLU A 1 90 ? -17.165 -4.360 27.065 1.00 58.62 90 GLU A N 1
ATOM 683 C CA . GLU A 1 90 ? -18.209 -3.996 28.011 1.00 58.62 90 GLU A CA 1
ATOM 684 C C . GLU A 1 90 ? -17.465 -3.392 29.203 1.00 58.62 90 GLU A C 1
ATOM 686 O O . GLU A 1 90 ? -16.557 -4.021 29.761 1.00 58.62 90 GLU A O 1
ATOM 691 N N . GLU A 1 91 ? -17.742 -2.119 29.500 1.00 56.84 91 GLU A N 1
ATOM 692 C CA . GLU A 1 91 ? -17.376 -1.562 30.794 1.00 56.84 91 GLU A CA 1
ATOM 693 C C . GLU A 1 91 ? -17.804 -2.611 31.822 1.00 56.84 91 GLU A C 1
ATOM 695 O O . GLU A 1 91 ? -18.901 -3.157 31.650 1.00 56.84 91 GLU A O 1
ATOM 700 N N . PRO A 1 92 ? -16.974 -2.978 32.823 1.00 50.47 92 PRO A N 1
ATOM 701 C CA . PRO A 1 92 ? -17.497 -3.772 33.920 1.00 50.47 92 PRO A CA 1
ATOM 702 C C . PRO A 1 92 ? -18.722 -2.999 34.362 1.00 50.47 92 PRO A C 1
ATOM 704 O O . PRO A 1 92 ? -18.562 -1.842 34.765 1.00 50.47 92 PRO A O 1
ATOM 707 N N . ALA A 1 93 ? -19.912 -3.575 34.119 1.00 53.22 93 ALA A N 1
ATOM 708 C CA . ALA A 1 93 ? -21.177 -2.951 34.452 1.00 53.22 93 ALA A CA 1
ATOM 709 C C . ALA A 1 93 ? -20.921 -2.373 35.823 1.00 53.22 93 ALA A C 1
ATOM 711 O O . ALA A 1 93 ? -20.484 -3.149 36.684 1.00 53.22 93 ALA A O 1
ATOM 712 N N . GLN A 1 94 ? -20.990 -1.035 35.962 1.00 47.50 94 GLN A N 1
ATOM 713 C CA . GLN A 1 94 ? -20.862 -0.404 37.268 1.00 47.50 94 GLN A CA 1
ATOM 714 C C . GLN A 1 94 ? -21.690 -1.306 38.145 1.00 47.50 94 GLN A C 1
ATOM 716 O O . GLN A 1 94 ? 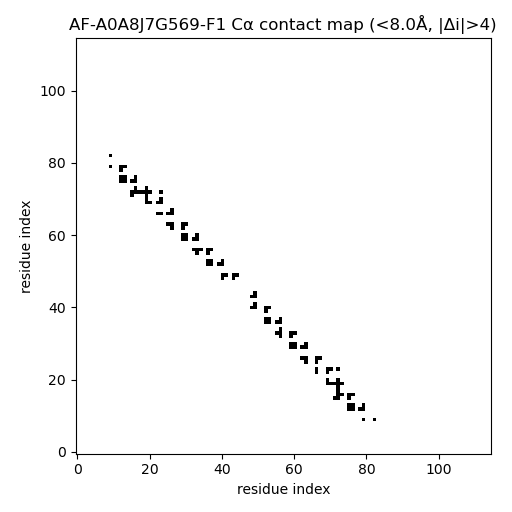-22.877 -1.471 37.848 1.00 47.50 94 GLN A O 1
ATOM 721 N N . GLN A 1 95 ? -21.028 -2.033 39.052 1.00 48.03 95 GLN A N 1
ATOM 722 C CA . GLN A 1 95 ? -21.744 -2.903 39.949 1.00 48.03 95 GLN A CA 1
ATOM 723 C C . GLN A 1 95 ? -22.662 -1.903 40.609 1.00 48.03 95 GLN A C 1
ATOM 725 O O . GLN A 1 95 ? -22.209 -1.027 41.349 1.00 48.03 95 GLN A O 1
ATOM 730 N N . VAL A 1 96 ? -23.933 -1.940 40.214 1.00 51.91 96 VAL A N 1
ATOM 731 C CA . VAL A 1 96 ? -24.998 -1.415 41.021 1.00 51.91 96 VAL A CA 1
ATOM 732 C C . VAL A 1 96 ? -24.842 -2.330 42.209 1.00 51.91 96 VAL A C 1
ATOM 734 O O . VAL A 1 96 ? -25.279 -3.476 42.184 1.00 51.91 96 VAL A O 1
ATOM 737 N N . VAL A 1 97 ? -24.008 -1.891 43.155 1.00 57.47 97 VAL A N 1
ATOM 738 C CA . VAL A 1 97 ? -24.056 -2.370 44.513 1.00 57.47 97 VAL A CA 1
ATOM 739 C C . VAL A 1 97 ? -25.508 -2.110 44.815 1.00 57.47 97 VAL A C 1
ATOM 741 O O . VAL A 1 97 ? -25.932 -0.955 44.879 1.00 57.47 97 VAL A O 1
ATOM 744 N N . GLU A 1 98 ? -26.286 -3.182 44.747 1.00 59.19 98 GLU A N 1
ATOM 745 C CA . GLU A 1 98 ? -27.666 -3.211 45.157 1.00 59.19 98 GLU A CA 1
ATOM 746 C C . GLU A 1 98 ? -27.575 -2.791 46.614 1.00 59.19 98 GLU A C 1
ATOM 748 O O . GLU A 1 98 ? -27.175 -3.568 47.476 1.00 59.19 98 GLU A O 1
ATOM 753 N N . ALA A 1 99 ? -27.696 -1.480 46.833 1.00 63.69 99 ALA A N 1
ATOM 754 C CA . ALA A 1 99 ? -27.607 -0.885 48.142 1.00 63.69 99 ALA A CA 1
ATOM 755 C C . ALA A 1 99 ? -28.818 -1.450 48.848 1.00 63.69 99 ALA A C 1
ATOM 757 O O . ALA A 1 99 ? -29.944 -1.067 48.519 1.00 63.69 99 ALA A O 1
ATOM 758 N N . ASP A 1 100 ? -28.567 -2.447 49.692 1.00 75.50 100 ASP A N 1
ATOM 759 C CA . ASP A 1 100 ? -29.612 -3.167 50.381 1.00 75.50 100 ASP A CA 1
ATOM 760 C C . ASP A 1 100 ? -30.5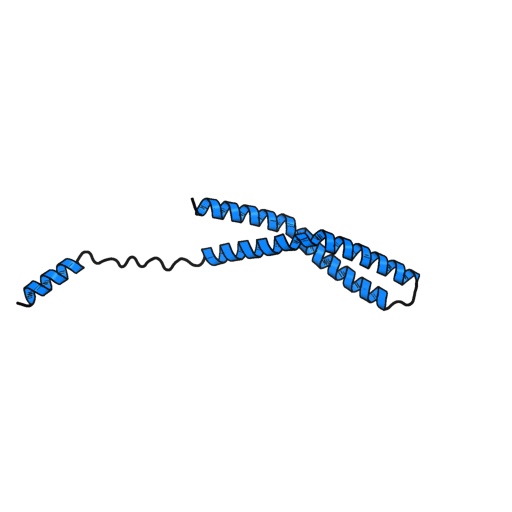15 -2.117 51.043 1.00 75.50 100 ASP A C 1
ATOM 762 O O . ASP A 1 100 ? -30.047 -1.358 51.904 1.00 75.50 100 ASP A O 1
ATOM 766 N N . PRO A 1 101 ? -31.793 -2.005 50.627 1.00 75.25 101 PRO A N 1
ATOM 767 C CA . PRO A 1 101 ? -32.696 -1.005 51.179 1.00 75.25 101 PRO A CA 1
ATOM 768 C C . PRO A 1 101 ? -32.909 -1.199 52.690 1.00 75.25 101 PRO A C 1
ATOM 770 O O . PRO A 1 101 ? -33.465 -0.311 53.342 1.00 75.25 101 PRO A O 1
ATOM 773 N N . PHE A 1 102 ? -32.443 -2.319 53.254 1.00 82.31 102 PHE A N 1
ATOM 774 C CA . PHE A 1 102 ? -32.482 -2.651 54.669 1.00 82.31 102 PHE A CA 1
ATOM 775 C C . PHE A 1 102 ? -31.199 -2.344 55.455 1.00 82.31 102 PHE A C 1
ATOM 777 O O . PHE A 1 102 ? -31.239 -2.401 56.683 1.00 82.31 102 PHE A O 1
ATOM 784 N N . GLU A 1 103 ? -30.107 -1.894 54.826 1.00 80.75 103 GLU A N 1
ATOM 785 C CA . GLU A 1 103 ? -28.822 -1.664 55.517 1.00 80.75 103 GLU A CA 1
ATOM 786 C C . GLU A 1 103 ? -28.940 -0.642 56.670 1.00 80.75 103 GLU A C 1
ATOM 788 O O . GLU A 1 103 ? -28.318 -0.768 57.727 1.00 80.75 103 GLU A O 1
ATOM 793 N N . ASN A 1 104 ? -29.777 0.384 56.494 1.00 81.50 104 ASN A N 1
ATOM 794 C CA . ASN A 1 104 ? -30.047 1.367 57.545 1.00 81.50 104 ASN A CA 1
ATOM 795 C C . ASN A 1 104 ? -30.942 0.805 58.660 1.00 81.50 104 ASN A C 1
ATOM 797 O O . ASN A 1 104 ? -30.792 1.203 59.812 1.00 81.50 104 ASN A O 1
ATOM 801 N N . PHE A 1 105 ? -31.852 -0.119 58.337 1.00 91.12 105 PHE A N 1
ATOM 802 C CA . PHE A 1 105 ? -32.722 -0.760 59.324 1.00 91.12 105 PHE A CA 1
ATOM 803 C C . PHE A 1 105 ? -31.944 -1.739 60.202 1.00 91.12 105 PHE A C 1
ATOM 805 O O . PHE A 1 105 ? -32.118 -1.719 61.418 1.00 91.12 105 PHE A O 1
ATOM 812 N N . GLU A 1 106 ? -31.045 -2.534 59.621 1.00 85.44 106 GLU A N 1
ATOM 813 C CA . GLU A 1 106 ? -30.178 -3.444 60.379 1.00 85.44 106 GLU A CA 1
ATOM 814 C C . GLU A 1 106 ? -29.266 -2.680 61.345 1.00 85.44 106 GLU A C 1
ATOM 816 O O . GLU A 1 106 ? -29.156 -3.043 62.515 1.00 85.44 106 GLU A O 1
ATOM 821 N N . LYS A 1 107 ? -28.695 -1.548 60.904 1.00 83.62 107 LYS A N 1
ATOM 822 C CA . LYS A 1 107 ? -27.882 -0.673 61.765 1.00 83.62 107 LYS A CA 1
ATOM 823 C C . LYS A 1 107 ? -28.660 -0.113 62.954 1.00 83.62 107 LYS A C 1
ATOM 825 O O . LYS A 1 107 ? -28.090 0.022 64.036 1.00 83.62 107 LYS A O 1
ATOM 830 N N . GLU A 1 108 ? -29.925 0.255 62.768 1.00 88.81 108 GLU A N 1
ATOM 831 C CA . GLU A 1 108 ? -30.767 0.750 63.864 1.00 88.81 108 GLU A CA 1
ATOM 832 C C . GLU A 1 108 ? -31.239 -0.383 64.785 1.00 88.81 108 GLU A C 1
ATOM 834 O O . GLU A 1 108 ? -31.260 -0.214 66.003 1.00 88.81 108 GLU A O 1
ATOM 839 N N . TRP A 1 109 ? -31.536 -1.562 64.239 1.00 89.25 109 TRP A N 1
ATOM 840 C CA . TRP A 1 109 ? -31.897 -2.737 65.031 1.00 89.25 109 TRP A CA 1
ATOM 841 C C . TRP A 1 109 ? -30.749 -3.194 65.941 1.00 89.25 109 TRP A C 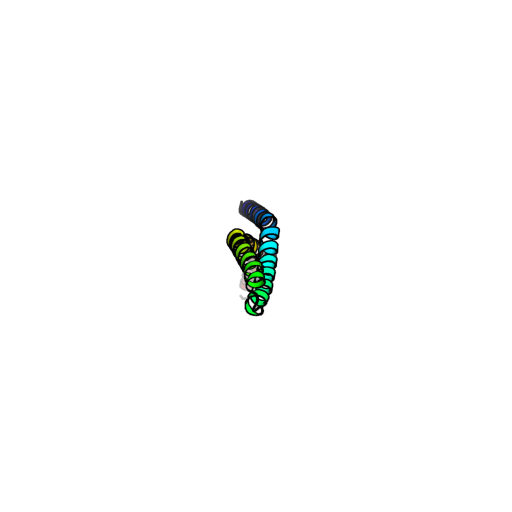1
ATOM 843 O O . TRP A 1 109 ? -30.949 -3.413 67.137 1.00 89.25 109 TRP A O 1
ATOM 853 N N . ASP A 1 110 ? -29.524 -3.246 65.414 1.00 87.06 110 ASP A N 1
ATOM 854 C CA . ASP A 1 110 ? -28.331 -3.602 66.185 1.00 87.06 110 ASP A CA 1
ATOM 855 C C . ASP A 1 110 ? -28.066 -2.622 67.332 1.00 87.06 110 ASP A C 1
ATOM 857 O O . ASP A 1 110 ? -27.676 -3.043 68.419 1.00 87.06 110 ASP A O 1
ATOM 861 N N . LYS A 1 111 ? -28.307 -1.318 67.138 1.00 87.06 111 LYS A N 1
ATOM 862 C CA . LYS A 1 111 ? -28.178 -0.324 68.219 1.00 87.06 111 LYS A CA 1
ATOM 863 C C . LYS A 1 111 ? -29.171 -0.566 69.352 1.00 87.06 111 LYS A C 1
ATOM 865 O O . LYS A 1 111 ? -28.821 -0.336 70.506 1.00 87.06 111 LYS A O 1
ATOM 870 N N . LEU A 1 112 ? -30.384 -1.015 69.032 1.00 86.62 112 LEU A N 1
ATOM 871 C CA . LEU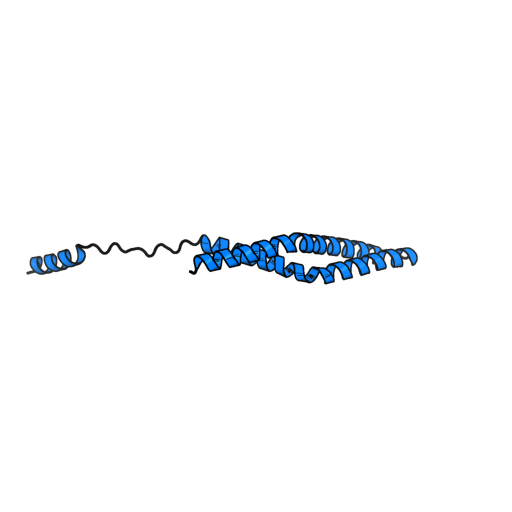 A 1 112 ? -31.416 -1.319 70.026 1.00 86.62 112 LEU A CA 1
ATOM 872 C C . LEU A 1 112 ? -31.119 -2.609 70.795 1.00 86.62 112 LEU A C 1
ATOM 874 O O . LEU A 1 112 ? -31.403 -2.675 71.983 1.00 86.62 112 LEU A O 1
ATOM 878 N N . MET A 1 113 ? -30.529 -3.610 70.137 1.00 84.81 113 MET A N 1
ATOM 879 C CA . MET A 1 113 ? -30.223 -4.917 70.735 1.00 84.81 113 MET A CA 1
ATOM 880 C C . MET A 1 113 ? -28.923 -4.942 71.554 1.00 84.81 113 MET A C 1
ATOM 882 O O . MET A 1 113 ? -28.655 -5.918 72.254 1.00 84.81 113 MET A O 1
ATOM 886 N N . LYS A 1 114 ? -28.084 -3.905 71.439 1.00 77.25 114 LYS A N 1
ATOM 887 C CA . LYS A 1 114 ? -26.785 -3.812 72.128 1.00 77.25 114 LYS A CA 1
ATOM 888 C C . LYS A 1 114 ? -26.837 -3.060 73.466 1.00 77.25 114 LYS A C 1
ATOM 890 O O . LYS A 1 114 ? -25.782 -2.896 74.080 1.00 77.25 114 LYS A O 1
ATOM 895 N N . ASN A 1 115 ? -28.027 -2.633 73.897 1.00 53.44 115 ASN A N 1
ATOM 896 C CA . ASN A 1 115 ? -28.337 -2.080 75.223 1.00 53.44 115 ASN A CA 1
ATOM 897 C C . ASN A 1 115 ? -29.259 -3.028 75.996 1.00 53.44 115 ASN A C 1
ATOM 899 O O . ASN A 1 115 ? -29.185 -2.998 77.243 1.00 53.44 115 ASN A O 1
#

Foldseek 3Di:
DVVVVLVVLLVVLVVLLVVLVVLVVLLVVLVVQLVVLVVQLVPDPDPVSVVVSVVSNVVSVVSNVVSVCSVVSVVSVVVNVVSVVVVVPPPPPPPVPVVPPCPVVVVVVVVVVVD

pLDDT: mean 87.94, std 13.28, range [47.5, 98.12]